Protein AF-A0A7X9BRW7-F1 (afdb_monomer_lite)

Structure (mmCIF, N/CA/C/O backbone):
data_AF-A0A7X9BRW7-F1
#
_entry.id   AF-A0A7X9BRW7-F1
#
loop_
_atom_site.group_PDB
_atom_site.id
_atom_site.type_symbol
_atom_site.label_atom_id
_atom_site.label_alt_id
_atom_site.label_comp_id
_atom_site.label_asym_id
_atom_site.label_entity_id
_atom_site.label_seq_id
_atom_site.pdbx_PDB_ins_code
_atom_site.Cartn_x
_atom_site.Cartn_y
_atom_site.Cartn_z
_atom_site.occupancy
_atom_site.B_iso_or_equiv
_atom_site.auth_seq_id
_atom_site.auth_comp_id
_atom_site.auth_asym_id
_atom_site.auth_atom_id
_atom_site.pdbx_PDB_model_num
ATOM 1 N N . MET A 1 1 ? -17.793 -6.978 25.520 1.00 55.06 1 MET A N 1
ATOM 2 C CA . MET A 1 1 ? -18.418 -6.742 24.204 1.00 55.06 1 MET A CA 1
ATOM 3 C C . MET A 1 1 ? -17.297 -6.804 23.187 1.00 55.06 1 MET A C 1
ATOM 5 O O . MET A 1 1 ? -16.377 -6.004 23.295 1.00 55.06 1 MET A O 1
ATOM 9 N N . GLU A 1 2 ? -17.289 -7.812 22.322 1.00 63.91 2 GLU A N 1
ATOM 10 C CA . GLU A 1 2 ? -16.264 -7.947 21.282 1.00 63.91 2 GLU A CA 1
ATOM 11 C C . GLU A 1 2 ? -16.521 -6.871 20.221 1.00 63.91 2 GLU A C 1
ATOM 13 O O . GLU A 1 2 ? -17.657 -6.697 19.778 1.00 63.91 2 GLU A O 1
ATOM 18 N N . LEU A 1 3 ? -15.511 -6.061 19.903 1.00 78.56 3 LEU A N 1
ATOM 19 C CA . LEU A 1 3 ? -15.666 -4.998 18.913 1.00 78.56 3 LEU A CA 1
ATOM 20 C C . LEU A 1 3 ? -15.638 -5.628 17.520 1.00 78.56 3 LEU A C 1
ATOM 22 O O . LEU A 1 3 ? -14.656 -6.259 17.138 1.00 78.56 3 LEU A O 1
ATOM 26 N N . GLU A 1 4 ? -16.716 -5.449 16.759 1.00 89.44 4 GLU A N 1
ATOM 27 C CA . GLU A 1 4 ? -16.799 -5.958 15.392 1.00 89.44 4 GLU A CA 1
ATOM 28 C C . GLU A 1 4 ? -15.799 -5.219 14.489 1.00 89.44 4 GLU A C 1
ATOM 30 O O . GLU A 1 4 ? -15.820 -3.986 14.371 1.00 89.44 4 GLU A O 1
ATOM 35 N N . LYS A 1 5 ? -14.916 -5.983 13.836 1.00 94.06 5 LYS A N 1
ATOM 36 C CA . LYS A 1 5 ? -14.000 -5.473 12.813 1.00 94.06 5 LYS A CA 1
ATOM 37 C C . LYS A 1 5 ? -14.707 -5.460 11.460 1.00 94.06 5 LYS A C 1
ATOM 39 O O . LYS A 1 5 ? -14.999 -6.513 10.900 1.00 94.06 5 LYS A O 1
ATOM 44 N N . LYS A 1 6 ? -14.905 -4.272 10.891 1.00 95.31 6 LYS A N 1
ATOM 45 C CA . LYS A 1 6 ? -15.533 -4.077 9.578 1.00 95.31 6 LYS A CA 1
ATOM 46 C C . LYS A 1 6 ? -14.515 -3.604 8.546 1.00 95.31 6 LYS A C 1
ATOM 48 O O . LYS A 1 6 ? -13.880 -2.570 8.742 1.00 95.31 6 LYS A O 1
ATOM 53 N N . SER A 1 7 ? -14.402 -4.314 7.423 1.00 95.75 7 SER A N 1
ATOM 54 C CA . SER A 1 7 ? -13.635 -3.833 6.266 1.00 95.75 7 SER A CA 1
ATOM 55 C C . SER A 1 7 ? -14.320 -2.604 5.660 1.00 95.75 7 SER A C 1
ATOM 57 O O . SER A 1 7 ? -15.528 -2.615 5.416 1.00 95.75 7 SER A O 1
ATOM 59 N N . ILE A 1 8 ? -13.556 -1.530 5.468 1.00 95.19 8 ILE A N 1
ATOM 60 C CA . ILE A 1 8 ? -14.012 -0.276 4.853 1.00 95.19 8 ILE A CA 1
ATOM 61 C C . ILE A 1 8 ? -13.562 -0.236 3.393 1.00 95.19 8 ILE A C 1
ATOM 63 O O . ILE A 1 8 ? -14.352 0.082 2.509 1.00 95.19 8 ILE A O 1
ATOM 67 N N . TYR A 1 9 ? -12.295 -0.581 3.151 1.00 96.06 9 TYR A N 1
ATOM 68 C CA . TYR A 1 9 ? -11.689 -0.616 1.826 1.00 96.06 9 TYR A CA 1
ATOM 69 C C . TYR A 1 9 ? -10.769 -1.822 1.693 1.00 96.06 9 TYR A C 1
ATOM 71 O O . TYR A 1 9 ? -10.064 -2.188 2.633 1.00 96.06 9 TYR A O 1
ATOM 79 N N . LYS A 1 10 ? -10.735 -2.400 0.494 1.00 95.50 10 LYS A N 1
ATOM 80 C CA . LYS A 1 10 ? -9.829 -3.486 0.130 1.00 95.50 10 LYS A CA 1
ATOM 81 C C . LYS A 1 10 ? -9.276 -3.227 -1.263 1.00 95.50 10 LYS A C 1
ATOM 83 O O . LYS A 1 10 ? -10.034 -2.938 -2.186 1.00 95.50 10 LYS A O 1
ATOM 88 N N . CYS A 1 11 ? -7.964 -3.340 -1.411 1.00 94.44 11 CYS A N 1
ATOM 89 C CA . CYS A 1 11 ? -7.284 -3.250 -2.693 1.00 94.44 11 CYS A CA 1
ATOM 90 C C . CYS A 1 11 ? -6.191 -4.315 -2.726 1.00 94.44 11 CYS A C 1
ATOM 92 O O . CYS A 1 11 ? -5.241 -4.234 -1.959 1.00 94.44 11 CYS A O 1
ATOM 94 N N . ASN A 1 12 ? -6.315 -5.311 -3.607 1.00 87.75 12 ASN A N 1
ATOM 95 C CA . ASN A 1 12 ? -5.378 -6.439 -3.671 1.00 87.75 12 ASN A CA 1
ATOM 96 C C . ASN A 1 12 ? -5.152 -7.076 -2.279 1.00 87.75 12 ASN A C 1
ATOM 98 O O . ASN A 1 12 ? -6.108 -7.513 -1.633 1.00 87.75 12 ASN A O 1
ATOM 102 N N . ASP A 1 13 ? -3.897 -7.069 -1.829 1.00 92.62 13 ASP A N 1
ATOM 103 C CA . ASP A 1 13 ? -3.384 -7.711 -0.619 1.00 92.62 13 ASP A CA 1
ATOM 104 C C . ASP A 1 13 ? -3.382 -6.781 0.607 1.00 92.62 13 ASP A C 1
ATOM 106 O O . ASP A 1 13 ? -2.779 -7.103 1.631 1.00 92.62 13 ASP A O 1
ATOM 110 N N . ILE A 1 14 ? -4.027 -5.612 0.511 1.00 95.56 14 ILE A N 1
ATOM 111 C CA . ILE A 1 14 ? -4.169 -4.655 1.610 1.00 95.56 14 ILE A CA 1
ATOM 112 C C . ILE A 1 14 ? -5.637 -4.309 1.866 1.00 95.56 14 ILE A C 1
ATOM 114 O O . ILE A 1 14 ? -6.439 -4.128 0.943 1.00 95.56 14 ILE A O 1
ATOM 118 N N . GLN A 1 15 ? -5.994 -4.178 3.141 1.00 97.50 15 GLN A N 1
ATOM 119 C CA . GLN A 1 15 ? -7.312 -3.727 3.572 1.00 97.50 15 GLN A CA 1
ATOM 120 C C . GLN A 1 15 ? -7.236 -2.713 4.711 1.00 97.50 15 GLN A C 1
ATOM 122 O O . GLN A 1 15 ? -6.393 -2.814 5.597 1.00 97.50 15 GLN A O 1
ATOM 127 N N . LEU A 1 16 ? -8.153 -1.748 4.682 1.00 97.94 16 LEU A N 1
ATOM 128 C CA . LEU A 1 16 ? -8.420 -0.806 5.761 1.00 97.94 16 LEU A CA 1
ATOM 129 C C . LEU A 1 16 ? -9.724 -1.211 6.448 1.00 97.94 16 LEU A C 1
ATOM 131 O O . LEU A 1 16 ? -10.784 -1.261 5.820 1.00 97.94 16 LEU A O 1
ATOM 135 N N . CYS A 1 17 ? -9.646 -1.461 7.746 1.00 97.62 17 CYS A N 1
ATOM 136 C CA . CYS A 1 17 ? -10.738 -1.895 8.602 1.00 97.62 17 CYS A CA 1
ATOM 137 C C . CYS A 1 17 ? -11.012 -0.859 9.702 1.00 97.62 17 CYS A C 1
ATOM 139 O O . CYS A 1 17 ? -10.118 -0.124 10.118 1.00 97.62 17 CYS A O 1
ATOM 141 N N . LYS A 1 18 ? -12.243 -0.836 10.219 1.00 96.75 18 LYS A N 1
ATOM 142 C CA . LYS A 1 18 ? -12.628 -0.135 11.451 1.00 96.75 18 LYS A CA 1
ATOM 143 C C . LYS A 1 18 ? -12.977 -1.162 12.519 1.00 96.75 18 LYS A C 1
ATOM 145 O O . LYS A 1 18 ? -13.771 -2.059 12.254 1.00 96.75 18 LYS A O 1
ATOM 150 N N . CYS A 1 19 ? -12.418 -1.011 13.712 1.00 95.88 19 CYS A N 1
ATOM 151 C CA . CYS A 1 19 ? -12.721 -1.828 14.883 1.00 95.88 19 CYS A CA 1
ATOM 152 C C . CYS A 1 19 ? -12.954 -0.890 16.074 1.00 95.88 19 CYS A C 1
ATOM 154 O O . CYS A 1 19 ? -12.025 -0.244 16.554 1.00 95.88 19 CYS A O 1
ATOM 156 N N . GLY A 1 20 ? -14.210 -0.733 16.502 1.00 93.19 20 GLY A N 1
ATOM 157 C CA . GLY A 1 20 ? -14.568 0.273 17.508 1.00 93.19 20 GLY A CA 1
ATOM 158 C C . GLY A 1 20 ? -14.205 1.701 17.075 1.00 93.19 20 GLY A C 1
ATOM 159 O O . GLY A 1 20 ? -14.712 2.184 16.054 1.00 93.19 20 GLY A O 1
ATOM 160 N N . SER A 1 21 ? -13.361 2.376 17.861 1.00 93.69 21 SER A N 1
ATOM 161 C CA . SER A 1 21 ? -12.826 3.723 17.593 1.00 93.69 21 SER A CA 1
ATOM 162 C C . SER A 1 21 ? -11.541 3.727 16.764 1.00 93.69 21 SER A C 1
ATOM 164 O O . SER A 1 21 ? -11.066 4.797 16.398 1.00 93.69 21 SER A O 1
ATOM 166 N N . THR A 1 22 ? -10.989 2.554 16.460 1.00 96.75 22 THR A N 1
ATOM 167 C CA . THR A 1 22 ? -9.662 2.410 15.868 1.00 96.75 22 THR A CA 1
ATOM 168 C C . THR A 1 22 ? -9.751 1.968 14.410 1.00 96.75 22 THR A C 1
ATOM 170 O O . THR A 1 22 ? -10.696 1.290 13.989 1.00 96.75 22 THR A O 1
ATOM 173 N N . TYR A 1 23 ? -8.745 2.345 13.631 1.00 98.00 23 TYR A N 1
ATOM 174 C CA . TYR A 1 23 ? -8.580 2.008 12.224 1.00 98.00 23 TYR A CA 1
ATOM 175 C C . TYR A 1 23 ? -7.368 1.101 12.061 1.00 98.00 23 TYR A C 1
ATOM 177 O O . TYR A 1 23 ? -6.314 1.356 12.634 1.00 98.00 23 TYR A O 1
ATOM 185 N N . ILE A 1 24 ? -7.522 0.033 11.290 1.00 97.81 24 ILE A N 1
ATOM 186 C CA . ILE A 1 24 ? -6.534 -1.036 11.173 1.00 97.81 24 ILE A CA 1
ATOM 187 C C . ILE A 1 24 ? -6.213 -1.231 9.695 1.00 97.81 24 ILE A C 1
ATOM 189 O O . ILE A 1 24 ? -7.120 -1.465 8.900 1.00 97.81 24 ILE A O 1
ATOM 193 N N . VAL A 1 25 ? -4.939 -1.141 9.325 1.00 97.62 25 VAL A N 1
ATOM 194 C CA . VAL A 1 25 ? -4.452 -1.465 7.984 1.00 97.62 25 VAL A CA 1
ATOM 195 C C . VAL A 1 25 ? -3.749 -2.815 8.032 1.00 97.62 25 VAL A C 1
ATOM 197 O O . VAL A 1 25 ? -2.695 -2.957 8.651 1.00 97.62 25 VAL A O 1
ATOM 200 N N . GLU A 1 26 ? -4.339 -3.803 7.368 1.00 96.88 26 GLU A N 1
ATOM 201 C CA . GLU A 1 26 ? -3.833 -5.174 7.298 1.00 96.88 26 GLU A CA 1
ATOM 202 C C . GLU A 1 26 ? -3.269 -5.427 5.901 1.00 96.88 26 GLU A C 1
ATOM 204 O O . GLU A 1 26 ? -3.889 -5.078 4.895 1.00 96.88 26 GLU A O 1
ATOM 209 N N . GLN A 1 27 ? -2.088 -6.029 5.849 1.00 94.94 27 GLN A N 1
ATOM 210 C CA . GLN A 1 27 ? -1.364 -6.367 4.629 1.00 94.94 27 GLN A CA 1
ATOM 211 C C . GLN A 1 27 ? -0.973 -7.845 4.699 1.00 94.94 27 GLN A C 1
ATOM 213 O O . GLN A 1 27 ? -0.535 -8.308 5.754 1.00 94.94 27 GLN A O 1
ATOM 218 N N . VAL A 1 28 ? -1.113 -8.581 3.596 1.00 91.31 28 VAL A N 1
ATOM 219 C CA . VAL A 1 28 ? -0.655 -9.979 3.524 1.00 91.31 28 VAL A CA 1
ATOM 220 C C . VAL A 1 28 ? 0.848 -10.041 3.830 1.00 91.31 28 VAL A C 1
ATOM 222 O O . VAL A 1 28 ? 1.625 -9.231 3.323 1.00 91.31 28 VAL A O 1
ATOM 225 N N . ASP A 1 29 ? 1.243 -10.977 4.696 1.00 91.25 29 ASP A N 1
ATOM 226 C CA . ASP A 1 29 ? 2.629 -11.224 5.126 1.00 91.25 29 ASP A CA 1
ATOM 227 C C . ASP A 1 29 ? 3.351 -10.020 5.762 1.00 91.25 29 ASP A C 1
ATOM 229 O O . ASP A 1 29 ? 4.584 -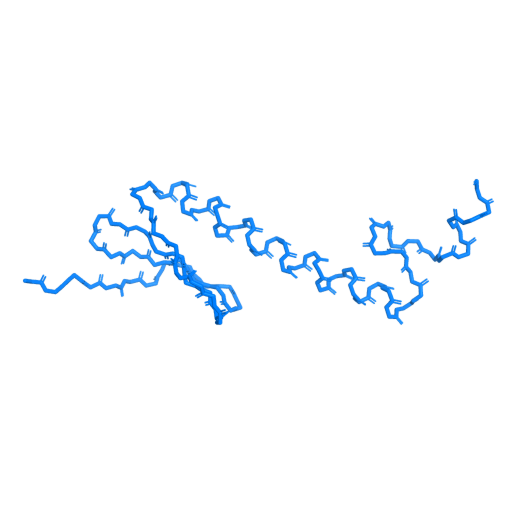9.918 5.735 1.00 91.25 29 ASP A O 1
ATOM 233 N N . LYS A 1 30 ? 2.597 -9.078 6.340 1.00 92.25 30 LYS A N 1
ATOM 234 C CA . LYS A 1 30 ? 3.133 -7.896 7.025 1.00 92.25 30 LYS A CA 1
ATOM 235 C C . LYS A 1 30 ? 2.447 -7.663 8.362 1.00 92.25 30 LYS A C 1
ATOM 237 O O . LYS A 1 30 ? 1.309 -8.065 8.589 1.00 92.25 30 LYS A O 1
ATOM 242 N N . GLU A 1 31 ? 3.154 -6.959 9.240 1.00 92.75 31 GLU A N 1
ATOM 243 C CA . GLU A 1 31 ? 2.587 -6.512 10.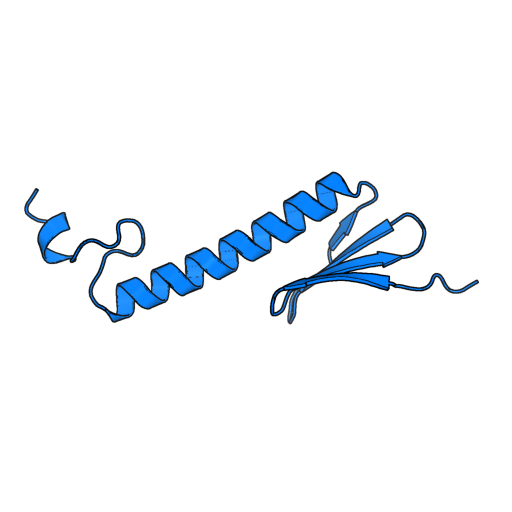504 1.00 92.75 31 GLU A CA 1
ATOM 244 C C . GLU A 1 31 ? 1.432 -5.542 10.266 1.00 92.75 31 GLU A C 1
ATOM 246 O O . GLU A 1 31 ? 1.518 -4.595 9.478 1.00 92.75 31 GLU A O 1
ATOM 251 N N . THR A 1 32 ? 0.349 -5.789 10.989 1.00 94.94 32 THR A N 1
ATOM 252 C CA . THR A 1 32 ? -0.830 -4.935 10.983 1.00 94.94 32 THR A CA 1
ATOM 253 C C . THR A 1 32 ? -0.516 -3.596 11.640 1.00 94.94 32 THR A C 1
ATOM 255 O O . THR A 1 32 ? 0.131 -3.550 12.683 1.00 94.94 32 THR A O 1
ATOM 258 N N . GLN A 1 33 ? -0.994 -2.508 11.038 1.00 97.44 33 GLN A N 1
ATOM 259 C CA . GLN A 1 33 ? -0.819 -1.156 11.563 1.00 97.44 33 GLN A CA 1
ATOM 260 C C . GLN A 1 33 ? -2.142 -0.613 12.095 1.00 97.44 33 GLN A C 1
ATOM 262 O O . GLN A 1 33 ? -3.184 -0.779 11.462 1.00 97.44 33 GLN A O 1
ATOM 267 N N . THR A 1 34 ? -2.091 0.069 13.234 1.00 97.56 34 THR A N 1
ATOM 268 C CA . THR A 1 34 ? -3.273 0.540 13.963 1.00 97.56 34 THR A CA 1
ATOM 269 C C . THR A 1 34 ? -3.195 2.049 14.167 1.00 97.56 34 THR A C 1
ATOM 271 O O . THR A 1 34 ? -2.134 2.585 14.476 1.00 97.56 34 THR A O 1
ATOM 274 N N . PHE A 1 35 ? -4.320 2.740 13.996 1.00 97.69 35 PHE A N 1
ATOM 275 C CA . PHE A 1 35 ? -4.407 4.197 13.998 1.00 97.69 35 PHE A CA 1
ATOM 276 C C . PHE A 1 35 ? -5.690 4.669 14.685 1.00 97.69 35 PHE A C 1
ATOM 278 O O . PHE A 1 35 ? -6.766 4.133 14.428 1.00 97.69 35 PHE A O 1
ATOM 285 N N . ASP A 1 36 ? -5.612 5.745 15.463 1.00 97.50 36 ASP A N 1
ATOM 286 C CA . ASP A 1 36 ? -6.802 6.371 16.063 1.00 97.50 36 ASP A CA 1
ATOM 287 C C . ASP A 1 36 ? -7.460 7.406 15.135 1.00 97.50 36 ASP A C 1
ATOM 289 O O . ASP A 1 36 ? -8.638 7.732 15.272 1.00 97.50 36 ASP A O 1
ATOM 293 N N . ASN A 1 37 ? -6.710 7.918 14.152 1.00 97.12 37 ASN A N 1
ATOM 294 C CA . ASN A 1 37 ? -7.191 8.910 13.195 1.00 97.12 37 ASN A CA 1
ATOM 295 C C . ASN A 1 37 ? -7.460 8.266 11.817 1.00 97.12 37 ASN A C 1
ATOM 297 O O . ASN A 1 37 ? -6.524 7.729 11.210 1.00 97.12 37 ASN A O 1
ATOM 301 N N . PRO A 1 38 ? -8.687 8.376 11.267 1.00 96.62 38 PRO A N 1
ATOM 302 C CA . PRO A 1 38 ? -9.032 7.792 9.969 1.00 96.62 38 PRO A CA 1
ATOM 303 C C . PRO A 1 38 ? -8.211 8.349 8.805 1.00 96.62 38 PRO A C 1
ATOM 305 O O . PRO A 1 38 ? -7.898 7.610 7.877 1.00 96.62 38 PRO A O 1
ATOM 308 N N . LEU A 1 39 ? -7.854 9.636 8.831 1.00 97.75 39 LEU A N 1
ATOM 309 C CA . LEU A 1 39 ? -7.100 10.274 7.749 1.00 97.75 39 LEU A CA 1
ATOM 310 C C . LEU A 1 39 ? -5.647 9.796 7.724 1.00 97.75 39 LEU A C 1
ATOM 312 O O . LEU A 1 39 ? -5.078 9.617 6.652 1.00 97.75 39 LEU A O 1
ATOM 316 N N . ILE A 1 40 ? -5.061 9.532 8.895 1.00 98.25 40 ILE A N 1
ATOM 317 C CA . ILE A 1 40 ? -3.715 8.953 8.981 1.00 98.25 40 ILE A CA 1
ATOM 318 C C . ILE A 1 40 ? -3.740 7.509 8.466 1.00 98.25 40 ILE A C 1
ATOM 320 O O . ILE A 1 40 ? -2.907 7.150 7.634 1.00 98.25 40 ILE A O 1
ATOM 324 N N . ALA A 1 41 ? -4.734 6.714 8.879 1.00 98.00 41 ALA A N 1
ATOM 325 C CA . ALA A 1 41 ? -4.920 5.351 8.381 1.00 98.00 41 ALA A CA 1
ATOM 326 C C . ALA A 1 41 ? -5.115 5.315 6.856 1.00 98.00 41 ALA A C 1
ATOM 328 O O . ALA A 1 41 ? -4.532 4.480 6.167 1.00 98.00 41 ALA A O 1
ATOM 329 N N . TRP A 1 42 ? -5.903 6.252 6.321 1.00 97.62 42 TRP A N 1
ATOM 330 C CA . TRP A 1 42 ? -6.147 6.406 4.889 1.00 97.62 42 TRP A CA 1
ATOM 331 C C . TRP A 1 42 ? -4.881 6.770 4.110 1.00 97.62 42 TRP A C 1
ATOM 333 O O . TRP A 1 42 ? -4.590 6.145 3.090 1.00 97.62 42 TRP A O 1
ATOM 343 N N . ASN A 1 43 ? -4.103 7.736 4.603 1.00 98.19 43 ASN A N 1
ATOM 344 C CA . ASN A 1 43 ? -2.837 8.125 3.981 1.00 98.19 43 ASN A CA 1
ATOM 345 C C . ASN A 1 43 ? -1.839 6.963 3.973 1.00 98.19 43 ASN A C 1
ATOM 347 O O . ASN A 1 43 ? -1.186 6.726 2.958 1.00 98.19 43 ASN A O 1
ATOM 351 N N . TYR A 1 44 ? -1.754 6.208 5.073 1.00 97.31 44 TYR A N 1
ATOM 352 C CA . TYR A 1 44 ? -0.910 5.018 5.138 1.00 97.31 44 TYR A CA 1
ATOM 353 C C . TYR A 1 44 ? -1.374 3.947 4.140 1.00 97.31 44 TYR A C 1
ATOM 355 O O . TYR A 1 44 ? -0.567 3.448 3.357 1.00 97.31 44 TYR A O 1
ATOM 363 N N . PHE A 1 45 ? -2.678 3.641 4.113 1.00 97.50 45 PHE A N 1
ATOM 364 C CA . PHE A 1 45 ? -3.269 2.687 3.172 1.00 97.50 45 PHE A CA 1
ATOM 365 C C . PHE A 1 45 ? -2.918 3.034 1.716 1.00 97.50 45 PHE A C 1
ATOM 367 O O . PHE A 1 45 ? -2.383 2.189 0.996 1.00 97.50 45 PHE A O 1
ATOM 374 N N . TRP A 1 46 ? -3.139 4.282 1.289 1.00 97.00 46 TRP A N 1
ATOM 375 C CA . TRP A 1 46 ? -2.816 4.697 -0.079 1.00 97.00 46 TRP A CA 1
ATOM 376 C C . TRP A 1 46 ? -1.327 4.764 -0.368 1.00 97.00 46 TRP A C 1
ATOM 378 O O . TRP A 1 46 ? -0.932 4.430 -1.482 1.00 97.00 46 TRP A O 1
ATOM 388 N N . GLY A 1 47 ? -0.500 5.134 0.610 1.00 96.44 47 GLY A N 1
ATOM 389 C CA . GLY A 1 47 ? 0.953 5.095 0.461 1.00 96.44 47 GLY A CA 1
ATOM 390 C C . GLY A 1 47 ? 1.451 3.687 0.132 1.00 96.44 47 GLY A C 1
ATOM 391 O O . GLY A 1 47 ? 2.280 3.513 -0.761 1.00 96.44 47 GLY A O 1
ATOM 392 N N . VAL A 1 48 ? 0.892 2.664 0.786 1.00 95.31 48 VAL A N 1
ATOM 393 C CA . VAL A 1 48 ? 1.227 1.268 0.484 1.00 95.31 48 VAL A CA 1
ATOM 394 C C . VAL A 1 48 ? 0.701 0.842 -0.889 1.00 95.31 48 VAL A C 1
ATOM 396 O O . VAL A 1 48 ? 1.452 0.243 -1.662 1.00 95.31 48 VAL A O 1
ATOM 399 N N . VAL A 1 49 ? -0.559 1.157 -1.218 1.00 95.31 49 VAL A N 1
ATOM 400 C CA . VAL A 1 49 ? -1.154 0.824 -2.528 1.00 95.31 49 VAL A CA 1
ATOM 401 C C . VAL A 1 49 ? -0.348 1.443 -3.673 1.00 95.31 49 VAL A C 1
ATOM 403 O O . VAL A 1 49 ? -0.008 0.750 -4.637 1.00 95.31 49 VAL A O 1
ATOM 406 N N . ASP A 1 50 ? -0.011 2.728 -3.564 1.00 96.12 50 ASP A N 1
ATOM 407 C CA . ASP A 1 50 ? 0.778 3.460 -4.555 1.00 96.12 50 ASP A CA 1
ATOM 408 C C . ASP A 1 50 ? 2.176 2.846 -4.701 1.00 96.12 50 ASP A C 1
ATOM 410 O O . ASP A 1 50 ? 2.584 2.509 -5.815 1.00 96.12 50 ASP A O 1
ATOM 414 N N . PHE A 1 51 ? 2.869 2.579 -3.589 1.00 94.00 51 PHE A N 1
ATOM 415 C CA . PHE A 1 51 ? 4.187 1.946 -3.604 1.00 94.00 51 PHE A CA 1
ATOM 416 C C . PHE A 1 51 ? 4.179 0.585 -4.315 1.00 94.00 51 PHE A C 1
ATOM 418 O O . PHE A 1 51 ? 4.981 0.347 -5.225 1.00 94.00 51 PHE A O 1
ATOM 425 N N . GLN A 1 52 ? 3.263 -0.311 -3.934 1.00 93.56 52 GLN A N 1
ATOM 426 C CA . GLN A 1 52 ? 3.172 -1.647 -4.528 1.00 93.56 52 GLN A CA 1
ATOM 427 C C . GLN A 1 52 ? 2.847 -1.577 -6.024 1.00 93.56 52 GLN A C 1
ATOM 429 O O . GLN A 1 52 ? 3.430 -2.311 -6.827 1.00 93.56 52 GLN A O 1
ATOM 434 N N . THR A 1 53 ? 1.946 -0.673 -6.410 1.00 94.19 53 THR A N 1
ATOM 435 C CA . THR A 1 53 ? 1.547 -0.483 -7.808 1.00 94.19 53 THR A CA 1
ATOM 436 C C . THR A 1 53 ? 2.706 0.062 -8.639 1.00 94.19 53 THR A C 1
ATOM 438 O O . THR A 1 53 ? 3.023 -0.501 -9.688 1.00 94.19 53 THR A O 1
ATOM 441 N N . ARG A 1 54 ? 3.416 1.089 -8.152 1.00 96.12 54 ARG A N 1
ATOM 442 C CA . ARG A 1 54 ? 4.610 1.639 -8.816 1.00 96.12 54 ARG A CA 1
ATOM 443 C C . ARG A 1 54 ? 5.713 0.607 -8.968 1.00 96.12 54 ARG A C 1
ATOM 445 O O . ARG A 1 54 ? 6.362 0.574 -10.010 1.00 96.12 54 ARG A O 1
ATOM 452 N N . LYS A 1 55 ? 5.915 -0.249 -7.963 1.00 95.12 55 LYS A N 1
ATOM 453 C CA . LYS A 1 55 ? 6.878 -1.349 -8.050 1.00 95.12 55 LYS A CA 1
ATOM 454 C C . LYS A 1 55 ? 6.522 -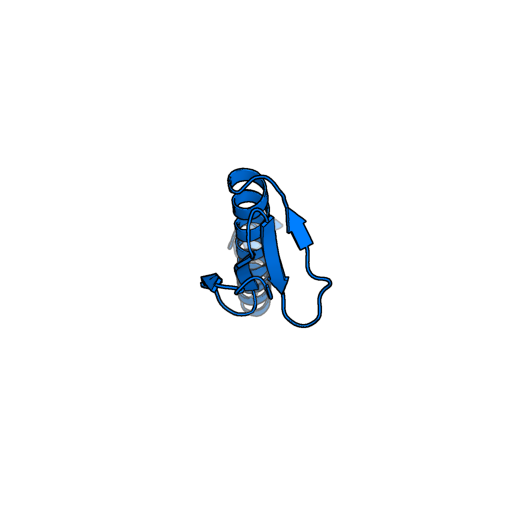2.291 -9.204 1.00 95.12 55 LYS A C 1
ATOM 456 O O . LYS A 1 55 ? 7.352 -2.482 -10.083 1.00 95.12 55 LYS A O 1
ATOM 461 N N . LYS A 1 56 ? 5.274 -2.775 -9.265 1.00 95.25 56 LYS A N 1
ATOM 462 C CA . LYS A 1 56 ? 4.789 -3.651 -10.352 1.00 95.25 56 LYS A CA 1
ATOM 463 C C . LYS A 1 56 ? 4.928 -3.002 -11.734 1.00 95.25 56 LYS A C 1
ATOM 465 O O . LYS A 1 56 ? 5.360 -3.662 -12.678 1.00 95.25 56 LYS A O 1
ATOM 470 N N . ILE A 1 57 ? 4.597 -1.714 -11.854 1.00 96.44 57 ILE A N 1
ATOM 471 C CA . ILE A 1 57 ? 4.781 -0.948 -13.098 1.00 96.44 57 ILE A CA 1
ATOM 472 C C . ILE A 1 57 ? 6.264 -0.894 -13.478 1.00 96.44 57 ILE A C 1
ATOM 474 O O . ILE A 1 57 ? 6.612 -1.196 -14.616 1.00 96.44 57 ILE A O 1
ATOM 478 N N . GLY A 1 58 ? 7.139 -0.548 -12.533 1.00 97.69 58 GLY A N 1
ATOM 479 C CA . GLY A 1 58 ? 8.577 -0.467 -12.766 1.00 97.69 58 GLY A CA 1
ATOM 480 C C . GLY A 1 58 ? 9.176 -1.796 -13.223 1.00 97.69 58 GLY A C 1
ATOM 481 O O . GLY A 1 58 ? 9.886 -1.827 -14.225 1.00 97.69 58 GLY A O 1
ATOM 482 N N . ASP A 1 59 ? 8.819 -2.889 -12.551 1.00 97.50 59 ASP A N 1
ATOM 483 C CA . ASP A 1 59 ? 9.299 -4.234 -12.878 1.00 97.50 59 ASP A CA 1
ATOM 484 C C . ASP A 1 59 ? 8.781 -4.684 -14.268 1.00 97.50 59 ASP A C 1
ATOM 486 O O . ASP A 1 59 ? 9.496 -5.320 -15.045 1.00 97.50 59 ASP A O 1
ATOM 490 N N . THR A 1 60 ? 7.559 -4.275 -14.640 1.00 97.75 60 THR A N 1
ATOM 491 C CA . THR A 1 60 ? 6.990 -4.500 -15.985 1.00 97.75 60 THR A CA 1
ATOM 492 C C . THR A 1 60 ? 7.717 -3.695 -17.063 1.00 97.75 60 THR A C 1
ATOM 494 O O . THR A 1 60 ? 7.955 -4.197 -18.157 1.00 97.75 60 THR A O 1
ATOM 497 N N . LEU A 1 61 ? 8.094 -2.446 -16.783 1.00 97.12 61 LEU A N 1
ATOM 498 C CA . LEU A 1 61 ? 8.870 -1.632 -17.722 1.00 97.12 61 LEU A CA 1
ATOM 499 C C . LEU A 1 61 ? 10.270 -2.219 -17.936 1.00 97.12 61 LEU A C 1
ATOM 501 O O . LEU A 1 61 ? 10.745 -2.291 -19.070 1.00 97.12 61 LEU A O 1
ATOM 505 N N . GLU A 1 62 ? 10.919 -2.677 -16.867 1.00 96.25 62 GLU A N 1
ATOM 506 C CA . GLU A 1 62 ? 12.252 -3.279 -16.941 1.00 96.25 62 GLU A CA 1
ATOM 507 C C . GLU A 1 62 ? 12.263 -4.572 -17.756 1.00 96.25 62 GLU A C 1
ATOM 509 O O . GLU A 1 62 ? 13.174 -4.756 -18.568 1.00 96.25 62 GLU A O 1
ATOM 514 N N . SER A 1 63 ? 11.239 -5.421 -17.614 1.00 96.25 63 SER A N 1
ATOM 515 C CA . SER A 1 63 ? 11.110 -6.648 -18.416 1.00 96.25 63 SER A CA 1
ATOM 516 C C . SER A 1 63 ? 10.931 -6.371 -19.914 1.00 96.25 63 SER A C 1
ATOM 518 O O . SER A 1 63 ? 11.281 -7.205 -20.745 1.00 96.25 63 SER A O 1
ATOM 520 N N . GLN A 1 64 ? 10.465 -5.170 -20.271 1.00 96.06 64 GLN A N 1
ATOM 521 C CA . GLN A 1 64 ? 10.3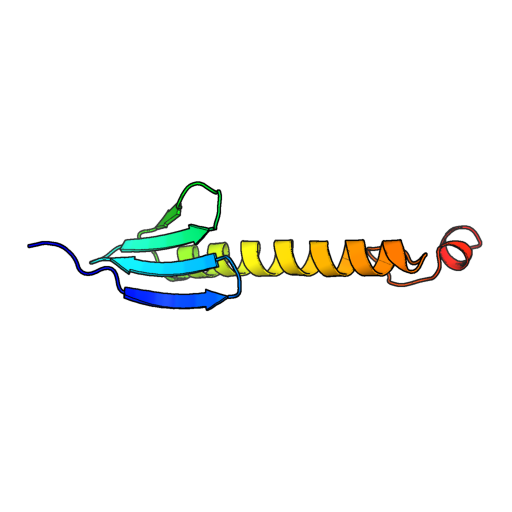36 -4.684 -21.647 1.00 96.06 64 GLN A CA 1
ATOM 522 C C . GLN A 1 64 ? 11.572 -3.903 -22.139 1.00 96.06 64 GLN A C 1
ATOM 524 O O . GLN A 1 64 ? 11.519 -3.270 -23.194 1.00 96.06 64 GLN A O 1
ATOM 529 N N . GLY A 1 65 ? 12.673 -3.881 -21.377 1.00 94.62 65 GLY A N 1
ATOM 530 C CA . GLY A 1 65 ? 13.888 -3.139 -21.736 1.00 94.62 65 GLY A CA 1
ATOM 531 C C . GLY A 1 65 ? 13.768 -1.615 -21.587 1.00 94.62 65 GLY A C 1
ATOM 532 O O . GLY A 1 65 ? 14.575 -0.866 -22.147 1.00 94.62 65 GLY A O 1
ATOM 533 N N . ARG A 1 66 ? 12.773 -1.131 -20.835 1.00 95.69 66 ARG A N 1
ATOM 534 C CA . ARG A 1 66 ? 12.538 0.296 -20.572 1.00 95.69 66 ARG A CA 1
ATOM 535 C C . ARG A 1 66 ? 13.048 0.697 -19.187 1.00 95.69 66 ARG A C 1
ATOM 537 O O . ARG A 1 66 ? 13.246 -0.133 -18.304 1.00 95.69 66 ARG A O 1
ATOM 544 N N . CYS A 1 67 ? 13.284 1.989 -18.988 1.00 94.19 67 CYS A N 1
ATOM 545 C CA . CYS A 1 67 ? 13.609 2.552 -17.681 1.00 94.19 67 CYS A CA 1
ATOM 546 C C . CYS A 1 67 ? 12.365 2.567 -16.778 1.00 94.19 67 CYS A C 1
ATOM 548 O O . CYS A 1 67 ? 11.334 3.125 -17.161 1.00 94.19 67 CYS A O 1
ATOM 550 N N . ARG A 1 68 ? 12.478 2.028 -15.555 1.00 95.62 68 ARG A N 1
ATOM 551 C CA . ARG A 1 68 ? 11.369 1.923 -14.587 1.00 95.62 68 ARG A CA 1
ATOM 552 C C . ARG A 1 68 ? 10.736 3.258 -14.180 1.00 95.62 68 ARG A C 1
ATOM 554 O O . ARG A 1 68 ? 9.584 3.276 -13.766 1.00 95.62 68 ARG A O 1
ATOM 561 N N . TYR A 1 69 ? 11.488 4.356 -14.265 1.00 92.75 69 TYR A N 1
ATOM 562 C CA . TYR A 1 69 ? 11.049 5.678 -13.800 1.00 92.75 69 TYR A CA 1
ATOM 563 C C . TYR A 1 69 ? 10.510 6.569 -14.919 1.00 92.75 69 TYR A C 1
ATOM 565 O O . TYR A 1 69 ? 9.692 7.444 -14.659 1.00 92.75 69 TYR A O 1
ATOM 573 N N . THR A 1 70 ? 10.978 6.372 -16.154 1.00 93.62 70 THR A N 1
ATOM 574 C CA . THR A 1 70 ? 10.662 7.263 -17.282 1.00 93.62 70 THR A CA 1
ATOM 575 C C . THR A 1 70 ? 9.882 6.575 -18.398 1.00 93.62 70 THR A C 1
ATOM 577 O O . THR A 1 70 ? 9.350 7.257 -19.267 1.00 93.62 70 THR A O 1
ATOM 580 N N . GLY A 1 71 ? 9.847 5.238 -18.434 1.00 93.6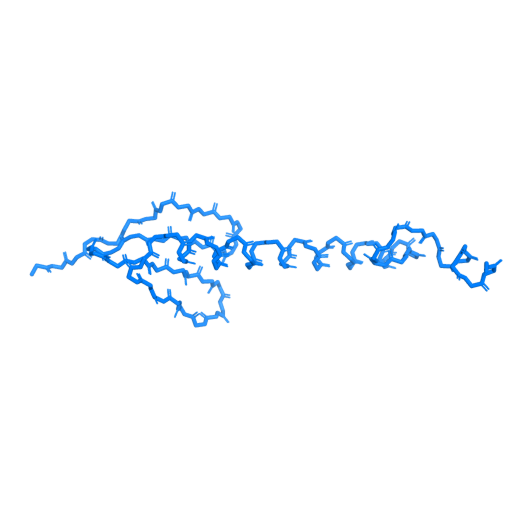9 71 GLY A N 1
ATOM 581 C CA . GLY A 1 71 ? 9.226 4.460 -19.511 1.00 93.69 71 GLY A CA 1
ATOM 582 C C . GLY A 1 71 ? 9.964 4.509 -20.859 1.00 93.69 71 GLY A C 1
ATOM 583 O O . GLY A 1 71 ? 9.555 3.828 -21.805 1.00 93.69 71 GLY A O 1
ATOM 584 N N . LYS A 1 72 ? 11.059 5.274 -20.963 1.00 94.25 72 LYS A N 1
ATOM 585 C CA . LYS A 1 72 ? 11.900 5.367 -22.168 1.00 94.25 72 LYS A CA 1
ATOM 586 C C . LYS A 1 72 ? 12.700 4.089 -22.388 1.00 94.25 72 LYS A C 1
ATOM 588 O O . LYS A 1 72 ? 12.998 3.376 -21.425 1.00 94.25 72 LYS A O 1
ATOM 593 N N . ARG A 1 73 ? 13.068 3.793 -23.637 1.00 90.12 73 ARG A N 1
ATOM 594 C CA . ARG A 1 73 ? 13.995 2.682 -23.914 1.00 90.12 73 ARG A CA 1
ATOM 595 C C . ARG A 1 73 ? 15.358 3.006 -23.313 1.00 90.12 73 ARG A C 1
ATOM 597 O O . ARG A 1 73 ? 15.771 4.160 -23.321 1.00 90.12 73 ARG A O 1
ATOM 604 N N . LYS A 1 74 ? 16.071 2.000 -22.799 1.00 75.94 74 LYS A N 1
ATOM 605 C CA . LYS A 1 74 ? 17.398 2.216 -22.192 1.00 75.94 74 LYS A CA 1
ATOM 606 C C . LYS A 1 74 ? 18.384 2.891 -23.160 1.00 75.94 74 LYS A C 1
ATOM 608 O O . LYS A 1 74 ? 19.145 3.749 -22.735 1.00 75.94 74 LYS A O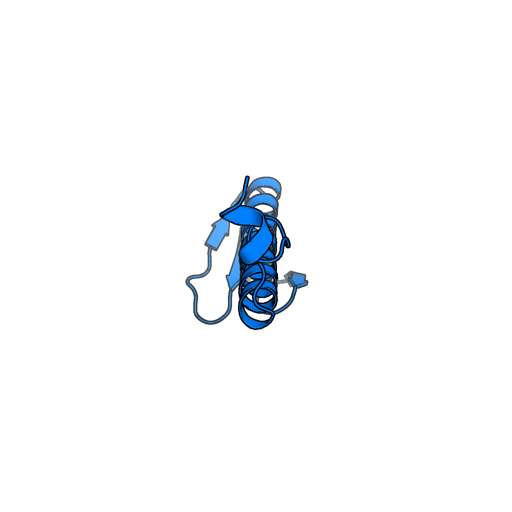 1
ATOM 613 N N . GLU A 1 75 ? 18.295 2.595 -24.453 1.00 72.06 75 GLU A N 1
ATOM 614 C CA . GLU A 1 75 ? 19.102 3.206 -25.526 1.00 72.06 75 GLU A CA 1
ATOM 615 C C . GLU A 1 75 ? 18.921 4.733 -25.650 1.00 72.06 75 GLU A C 1
ATOM 617 O O . GLU A 1 75 ? 19.845 5.436 -26.048 1.00 72.06 75 GLU A O 1
ATOM 622 N N . GLU A 1 76 ? 17.757 5.264 -25.272 1.00 63.94 76 GLU A N 1
ATOM 623 C CA . GLU A 1 76 ? 17.433 6.699 -25.336 1.00 63.94 76 GLU A CA 1
ATOM 624 C C . GLU A 1 76 ? 17.890 7.465 -24.085 1.00 63.94 76 GLU A C 1
ATOM 626 O O . GLU A 1 76 ? 17.818 8.690 -24.050 1.00 63.94 76 GLU A O 1
ATOM 631 N N . VAL A 1 77 ? 18.312 6.756 -23.031 1.00 59.22 77 VAL A N 1
ATOM 632 C CA . VAL A 1 77 ? 18.711 7.351 -21.744 1.00 59.22 77 VAL A CA 1
ATOM 633 C C . VAL A 1 77 ? 20.223 7.590 -21.671 1.00 59.22 77 VAL A C 1
ATOM 635 O O . VAL A 1 77 ? 20.645 8.501 -20.971 1.00 59.22 77 VAL A O 1
ATOM 638 N N . TYR A 1 78 ? 21.033 6.811 -22.399 1.00 57.41 78 TYR A N 1
ATOM 639 C CA . TYR A 1 78 ? 22.503 6.918 -22.389 1.00 57.41 78 TYR A CA 1
ATOM 640 C C . TYR A 1 78 ? 23.095 7.737 -23.550 1.00 57.41 78 TYR A C 1
ATOM 642 O O . TYR A 1 78 ? 24.297 7.975 -23.561 1.00 57.41 78 TYR A O 1
ATOM 650 N N . ASN A 1 79 ? 22.275 8.161 -24.517 1.00 54.81 79 ASN A N 1
ATOM 651 C CA . ASN A 1 79 ? 22.702 8.924 -25.700 1.00 54.81 79 ASN A CA 1
ATOM 652 C C . ASN A 1 79 ? 22.251 10.401 -25.669 1.00 54.81 79 ASN A C 1
ATOM 654 O O . ASN A 1 79 ? 22.193 11.040 -26.720 1.00 54.81 79 ASN A O 1
ATOM 658 N N . GLY A 1 80 ? 21.873 10.918 -24.496 1.00 51.66 80 GLY A N 1
ATOM 659 C CA . GLY A 1 80 ? 21.397 12.291 -24.292 1.00 51.66 80 GLY A CA 1
ATOM 660 C C . GLY A 1 80 ? 22.249 13.059 -23.299 1.00 51.66 80 GLY A C 1
ATOM 661 O O . GLY A 1 80 ? 22.760 12.414 -22.358 1.00 51.66 80 GLY A O 1
#

Secondary structure (DSSP, 8-state):
-PPPEEEEEEETTEEEEEETTEEEEEETTS--EEESSHHHHHHHHHHHHHHHHHHHHHHHHHHTTB-TTT--BGGGTS--

Foldseek 3Di:
DFFDWAWPDDDPQWTWIDTPQKIWIGGPPDDIDIGNDPVVSVVVRVVVVVVVVLVVQLVVLVVVCAHSPPSHHPVVVVPD

Radius of gyration: 18.06 Å; chains: 1; bounding box: 41×24×50 Å

Sequence (80 aa):
MELEKKSIYKCNDIQLCKCGSTYIVEQVDKETQTFDNPLIAWNYFWGVVDFQTRKKIGDTLESQGRCRYTGKRKEEVYNG

pLDDT: mean 91.47, std 11.31, range [51.66, 98.25]